Protein AF-A0A804QZQ4-F1 (afdb_monomer)

Secondary structure (DSSP, 8-state):
--HHHHHHHHHH-TTSHHHHTSS-THHHHHHHHHHHHHHHHHHHHHHHHHHHHHT--TT-HHHHHHHHHHHHHHHHHHTTTGGG-

Foldseek 3Di:
DDPVVLVVCLVVPCPDCSNVVVDDPVVVVLLVVLVVCLVVLVVVLVVVLVVLVVVQDPVDPVSVVVNVVVVVVSVVSCVVSVVSD

Solvent-accessible surface area (backbone atoms only — not comparable to full-atom values): 4925 Å² total; per-residue (Å²): 136,59,71,67,59,48,57,51,30,42,74,77,43,40,85,40,49,69,39,59,58,80,41,59,79,65,57,64,53,52,51,53,52,27,50,51,51,43,54,52,49,52,50,51,54,52,49,55,50,51,59,51,60,76,73,61,57,90,88,40,70,68,53,50,52,54,52,53,55,47,52,52,51,52,58,61,54,50,61,77,46,54,90,50,109

pLDDT: mean 89.17, std 8.29, range [58.84, 97.94]

Mean predicted aligned error: 7.63 Å

Organism: Zea mays (NCBI:txid4577)

Structure (mmCIF, N/CA/C/O backbone):
data_AF-A0A804QZQ4-F1
#
_entry.id   AF-A0A804QZQ4-F1
#
loop_
_atom_site.group_PDB
_atom_site.id
_atom_site.type_symbol
_atom_site.label_atom_id
_atom_site.label_alt_id
_atom_site.label_comp_id
_atom_site.label_asym_id
_atom_site.label_entity_id
_atom_site.label_seq_id
_atom_site.pdbx_PDB_ins_code
_atom_site.Cartn_x
_atom_site.Cartn_y
_atom_site.Cartn_z
_atom_site.occupancy
_atom_site.B_iso_or_equiv
_atom_site.auth_seq_id
_atom_site.auth_comp_id
_atom_site.auth_asym_id
_atom_site.auth_atom_id
_atom_site.pdbx_PDB_model_num
ATOM 1 N N . MET A 1 1 ? 5.627 5.096 -28.073 1.00 58.84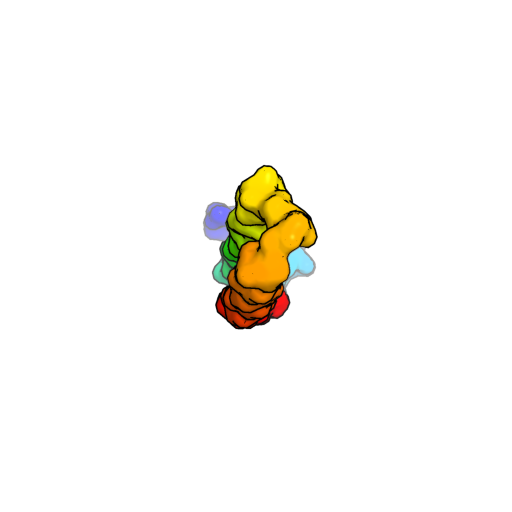 1 MET A N 1
ATOM 2 C CA . MET A 1 1 ? 7.030 5.199 -28.536 1.00 58.84 1 MET A CA 1
ATOM 3 C C . MET A 1 1 ? 7.050 4.911 -30.027 1.00 58.84 1 MET A C 1
ATOM 5 O O . MET A 1 1 ? 6.519 3.884 -30.423 1.00 58.84 1 MET A O 1
ATOM 9 N N . ASN A 1 2 ? 7.580 5.814 -30.849 1.00 70.25 2 ASN A N 1
ATOM 10 C CA . ASN A 1 2 ? 7.547 5.670 -32.305 1.00 70.25 2 ASN A CA 1
ATOM 11 C C . ASN A 1 2 ? 8.763 4.852 -32.790 1.00 70.25 2 ASN A C 1
ATOM 13 O O . ASN A 1 2 ? 9.887 5.144 -32.379 1.00 70.25 2 ASN A O 1
ATOM 17 N N . VAL A 1 3 ? 8.562 3.840 -33.641 1.00 70.25 3 VAL A N 1
ATOM 18 C CA . VAL A 1 3 ? 9.618 2.896 -34.083 1.00 70.25 3 VAL A CA 1
ATOM 19 C C . VAL A 1 3 ? 10.783 3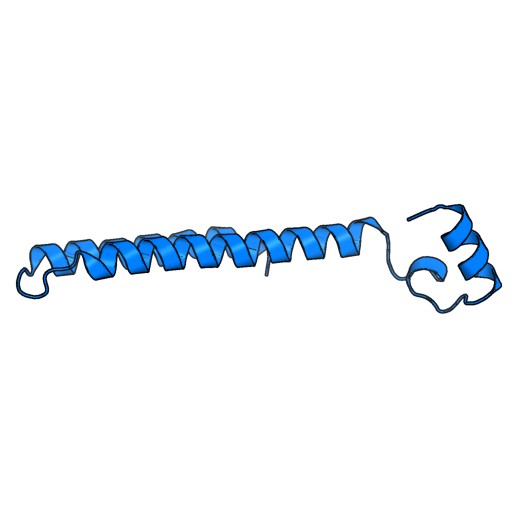.628 -34.769 1.00 70.25 3 VAL A C 1
ATOM 21 O O . VAL A 1 3 ? 11.948 3.276 -34.584 1.00 70.25 3 VAL A O 1
ATOM 24 N N . TYR A 1 4 ? 10.477 4.729 -35.460 1.00 78.88 4 TYR A N 1
ATOM 25 C CA . TYR A 1 4 ? 11.452 5.621 -36.090 1.00 78.88 4 TYR A CA 1
ATOM 26 C C . TYR A 1 4 ? 12.438 6.254 -35.098 1.00 78.88 4 TYR A C 1
ATOM 28 O O . TYR A 1 4 ? 13.630 6.349 -35.380 1.00 78.88 4 TYR A O 1
ATOM 36 N N . VAL A 1 5 ? 11.972 6.643 -33.907 1.00 77.88 5 VAL A N 1
ATOM 37 C CA . VAL A 1 5 ? 12.821 7.267 -32.875 1.00 77.88 5 VAL A CA 1
ATOM 38 C C . VAL A 1 5 ? 13.789 6.243 -32.285 1.00 77.88 5 VAL A C 1
ATOM 40 O O . VAL A 1 5 ? 14.962 6.544 -32.073 1.00 77.88 5 VAL A O 1
ATOM 43 N N . VAL A 1 6 ? 13.320 5.012 -32.067 1.00 79.38 6 VAL A N 1
ATOM 44 C CA . VAL A 1 6 ? 14.166 3.913 -31.578 1.00 79.38 6 VAL A CA 1
ATOM 45 C C . VAL A 1 6 ? 15.252 3.577 -32.604 1.00 79.38 6 VAL A C 1
ATOM 47 O O . VAL A 1 6 ? 16.412 3.429 -32.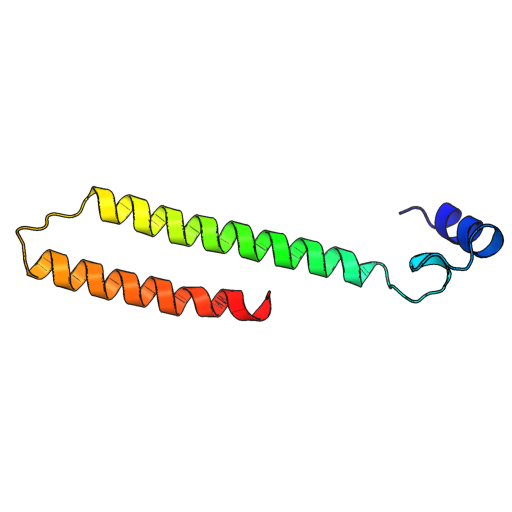227 1.00 79.38 6 VAL A O 1
ATOM 50 N N . GLY A 1 7 ? 14.908 3.533 -33.897 1.00 83.19 7 GLY A N 1
ATOM 51 C CA . GLY A 1 7 ? 15.870 3.319 -34.983 1.00 83.19 7 GLY A CA 1
ATOM 52 C C . GLY A 1 7 ? 16.960 4.395 -35.054 1.00 83.19 7 GLY A C 1
ATOM 53 O O . GLY A 1 7 ? 18.140 4.063 -35.127 1.00 83.19 7 GLY A O 1
ATOM 54 N N . LEU A 1 8 ? 16.593 5.677 -34.945 1.00 84.94 8 LEU A N 1
ATOM 55 C CA . LEU A 1 8 ? 17.564 6.781 -34.921 1.00 84.94 8 LEU A CA 1
ATOM 56 C C . LEU A 1 8 ? 18.488 6.728 -33.696 1.00 84.94 8 LEU A C 1
ATOM 58 O O . LEU A 1 8 ? 19.684 7.005 -33.801 1.00 84.94 8 LEU A O 1
ATOM 62 N N . ASN A 1 9 ? 17.958 6.344 -32.533 1.00 84.50 9 ASN A N 1
ATOM 63 C CA . ASN A 1 9 ? 18.746 6.238 -31.306 1.00 84.50 9 ASN A CA 1
ATOM 64 C C . ASN A 1 9 ? 19.775 5.105 -31.362 1.00 84.50 9 ASN A C 1
ATOM 66 O O . ASN A 1 9 ? 20.858 5.271 -30.811 1.00 84.50 9 ASN A O 1
ATOM 70 N N . LYS A 1 10 ? 19.499 4.010 -32.081 1.00 85.94 10 LYS A N 1
ATOM 71 C CA . LYS A 1 10 ? 20.489 2.944 -32.315 1.00 85.94 10 LYS A CA 1
ATOM 72 C C . LYS A 1 10 ? 21.733 3.432 -33.053 1.00 85.94 10 LYS A C 1
ATOM 74 O O . LYS A 1 10 ? 22.815 2.921 -32.801 1.00 85.94 10 LYS A O 1
ATOM 79 N N . VAL A 1 11 ? 21.585 4.424 -33.931 1.00 90.81 11 VAL A N 1
ATOM 80 C CA . VAL A 1 11 ? 22.702 5.007 -34.689 1.00 90.81 11 VAL A CA 1
ATOM 81 C C . VAL A 1 11 ? 23.384 6.131 -33.902 1.00 90.81 11 VAL A C 1
ATOM 83 O O . VAL A 1 11 ? 24.605 6.182 -33.836 1.00 90.81 11 VAL A O 1
ATOM 86 N N . ASN A 1 12 ? 22.609 7.033 -33.291 1.00 91.25 12 ASN A N 1
ATOM 87 C CA . ASN A 1 12 ? 23.140 8.257 -32.679 1.00 91.25 12 ASN A CA 1
ATOM 88 C C . ASN A 1 12 ? 23.559 8.094 -31.204 1.00 91.25 12 ASN A C 1
ATOM 90 O O . ASN A 1 12 ? 24.460 8.778 -30.731 1.00 91.25 12 ASN A O 1
ATOM 94 N N . LYS A 1 13 ? 22.873 7.235 -30.441 1.00 91.75 13 LYS A N 1
ATOM 95 C CA . LYS A 1 13 ? 23.079 7.039 -28.994 1.00 91.75 13 LYS A CA 1
ATOM 96 C C . LYS A 1 13 ? 22.894 5.556 -28.620 1.00 91.75 13 LYS A C 1
ATOM 98 O O . LYS A 1 13 ? 21.927 5.214 -27.932 1.00 91.75 13 LYS A O 1
ATOM 103 N N . PRO A 1 14 ? 23.796 4.670 -29.082 1.00 87.56 14 PRO A N 1
ATOM 104 C CA . PRO A 1 14 ? 23.611 3.220 -29.005 1.00 87.56 14 PRO A CA 1
ATOM 105 C C . PRO A 1 14 ? 23.596 2.672 -27.574 1.00 87.56 14 PRO A C 1
ATOM 107 O O . PRO A 1 14 ? 23.034 1.610 -27.344 1.00 87.56 14 PRO A O 1
ATOM 110 N N . THR A 1 15 ? 24.167 3.397 -26.609 1.00 87.44 15 THR A N 1
ATOM 111 C CA . THR A 1 15 ? 24.212 3.000 -25.193 1.00 87.44 15 THR A CA 1
ATOM 112 C C . THR A 1 15 ? 22.913 3.276 -24.435 1.00 87.44 15 THR A C 1
ATOM 114 O O . THR A 1 15 ? 22.818 2.955 -23.256 1.00 87.44 15 THR A O 1
ATOM 117 N N . LEU A 1 16 ? 21.901 3.884 -25.068 1.00 88.25 16 LEU A N 1
ATOM 118 C CA . LEU A 1 16 ? 20.603 4.064 -24.420 1.00 88.25 16 LEU A CA 1
ATOM 119 C C . LEU A 1 16 ? 19.914 2.707 -24.215 1.00 88.25 16 LEU A C 1
ATOM 121 O O . LEU A 1 16 ? 19.851 1.942 -25.175 1.00 88.25 16 LEU A O 1
ATOM 125 N N . PRO A 1 17 ? 19.263 2.452 -23.064 1.00 84.06 17 PRO A N 1
ATOM 126 C CA . PRO A 1 17 ? 18.761 1.117 -22.711 1.00 84.06 17 PRO A CA 1
ATOM 127 C C . PRO A 1 17 ? 17.780 0.487 -23.719 1.00 84.06 17 PRO A C 1
ATOM 129 O O . PRO A 1 17 ? 17.763 -0.721 -23.936 1.00 84.06 17 PRO A O 1
ATOM 132 N N . LEU A 1 18 ? 16.950 1.308 -24.373 1.00 81.38 18 LEU A N 1
ATOM 133 C CA . LEU A 1 18 ? 16.010 0.862 -25.414 1.00 81.38 18 LEU A CA 1
ATOM 134 C C . LEU A 1 18 ? 16.672 0.678 -26.790 1.00 81.38 18 LEU A C 1
ATOM 136 O O . LEU A 1 18 ? 16.144 -0.030 -27.646 1.00 81.38 18 LEU A O 1
ATOM 140 N N . ALA A 1 19 ? 17.789 1.365 -27.035 1.00 84.38 19 ALA A N 1
ATOM 141 C CA . ALA A 1 19 ? 18.549 1.278 -28.278 1.00 84.38 19 ALA A CA 1
ATOM 142 C C . ALA A 1 19 ? 19.523 0.090 -28.243 1.00 84.38 19 ALA A C 1
ATOM 144 O O . ALA A 1 19 ? 19.600 -0.651 -29.224 1.00 84.38 19 ALA A O 1
ATOM 145 N N . SER A 1 20 ? 20.184 -0.122 -27.101 1.00 85.00 20 SER A N 1
ATOM 146 C CA . SER A 1 20 ? 21.075 -1.253 -26.815 1.00 85.00 20 SER A CA 1
ATOM 147 C C . SER A 1 20 ? 20.329 -2.584 -26.684 1.00 85.00 20 SER A C 1
ATOM 149 O O . SER A 1 20 ? 20.924 -3.639 -26.878 1.00 85.00 20 SER A O 1
ATOM 151 N N . GLY A 1 21 ? 19.021 -2.548 -26.397 1.00 80.00 21 GLY A N 1
ATOM 152 C CA . GLY A 1 21 ? 18.208 -3.745 -26.164 1.00 80.00 21 GLY A CA 1
ATOM 153 C C . GLY A 1 21 ? 18.275 -4.266 -24.727 1.00 80.00 21 GLY A C 1
ATOM 154 O O . GLY A 1 21 ? 17.711 -5.318 -24.443 1.00 80.00 21 GLY A O 1
ATOM 155 N N . GLU A 1 22 ? 18.913 -3.522 -23.821 1.00 81.00 22 GLU A N 1
ATOM 156 C CA . GLU A 1 22 ? 18.965 -3.826 -22.386 1.00 81.00 22 GLU A CA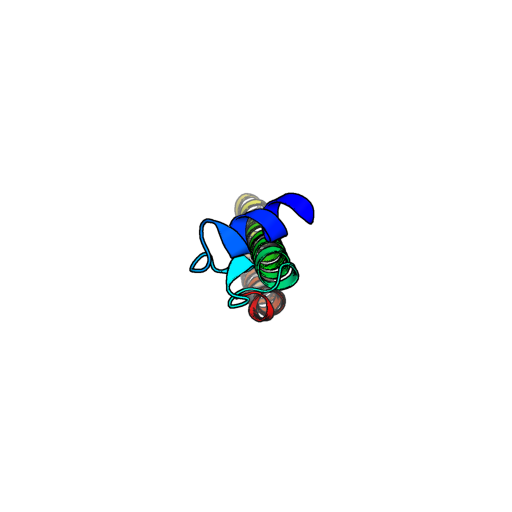 1
ATOM 157 C C . GLU A 1 22 ? 17.582 -3.765 -21.722 1.00 81.00 22 GLU A C 1
ATOM 159 O O . GLU A 1 22 ? 17.317 -4.502 -20.777 1.00 81.00 22 GLU A O 1
ATOM 164 N N . PHE A 1 23 ? 16.677 -2.924 -22.236 1.00 73.31 23 PHE A N 1
ATOM 165 C CA . PHE A 1 23 ? 15.279 -2.875 -21.808 1.00 73.31 23 PHE A CA 1
ATOM 166 C C . PHE A 1 23 ? 14.321 -3.141 -22.969 1.00 73.31 23 PHE A C 1
ATOM 168 O O . PHE A 1 23 ? 14.363 -2.480 -24.008 1.00 73.31 23 PHE A O 1
ATOM 175 N N . SER A 1 24 ? 13.382 -4.063 -22.753 1.00 71.81 24 SER A N 1
ATOM 176 C CA . SER A 1 24 ? 12.23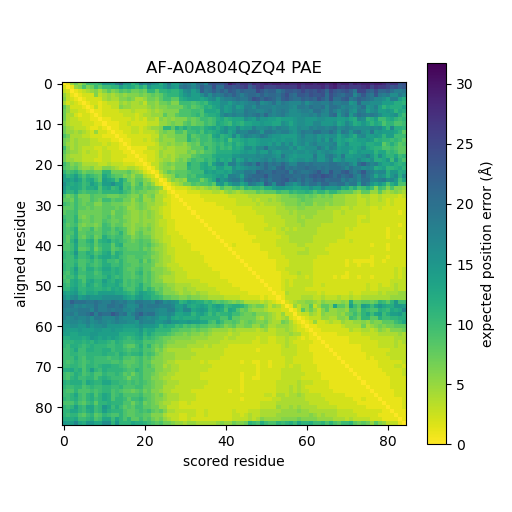1 -4.263 -23.633 1.00 71.81 24 SER A CA 1
ATOM 177 C C . SER A 1 24 ? 11.101 -3.310 -23.226 1.00 71.81 24 SER A C 1
ATOM 179 O O . SER A 1 24 ? 10.836 -3.141 -22.041 1.00 71.81 24 SER A O 1
ATOM 181 N N . VAL A 1 25 ? 10.408 -2.692 -24.189 1.00 68.62 25 VAL A N 1
ATOM 182 C CA . VAL A 1 25 ? 9.268 -1.771 -23.957 1.00 68.62 25 VAL A CA 1
ATOM 183 C C . VAL A 1 25 ? 8.158 -2.308 -23.020 1.00 68.62 25 VAL A C 1
ATOM 185 O O . VAL A 1 25 ? 7.611 -1.493 -22.276 1.00 68.62 25 VAL A O 1
ATOM 188 N N . PRO A 1 26 ? 7.798 -3.609 -22.980 1.00 74.44 26 PRO A N 1
ATOM 189 C CA . PRO A 1 26 ? 6.822 -4.110 -22.005 1.00 74.44 26 PRO A CA 1
ATOM 190 C C . PRO A 1 26 ? 7.296 -4.024 -20.545 1.00 74.44 26 PRO A C 1
ATOM 192 O O . PRO A 1 26 ? 6.464 -3.860 -19.656 1.00 74.44 26 PRO A O 1
ATOM 195 N N . THR A 1 27 ? 8.605 -4.080 -20.280 1.00 81.75 27 THR A N 1
ATOM 196 C CA . THR A 1 27 ? 9.166 -4.070 -18.919 1.00 81.75 27 THR A CA 1
ATOM 197 C C . THR A 1 27 ? 8.832 -2.790 -18.132 1.00 81.75 27 THR A C 1
ATOM 199 O O . THR A 1 27 ? 8.271 -2.905 -17.044 1.00 81.75 27 THR A O 1
ATOM 202 N N . PRO A 1 28 ? 9.088 -1.563 -18.633 1.00 81.75 28 PRO A N 1
ATOM 203 C CA . PRO A 1 28 ? 8.734 -0.343 -17.906 1.00 81.75 28 PRO A CA 1
ATOM 204 C C . PRO A 1 28 ? 7.218 -0.141 -17.773 1.00 81.75 28 PRO A C 1
ATOM 206 O O . PRO A 1 28 ? 6.772 0.415 -16.775 1.00 81.75 28 PRO A O 1
ATOM 209 N N . VAL A 1 29 ? 6.412 -0.605 -18.735 1.00 88.12 29 VAL A N 1
ATOM 210 C CA . VAL A 1 29 ? 4.943 -0.521 -18.642 1.00 88.12 29 VAL A CA 1
ATOM 211 C C . VAL A 1 29 ? 4.426 -1.398 -17.502 1.00 88.12 29 VAL A C 1
ATOM 213 O O . VAL A 1 29 ? 3.611 -0.937 -16.707 1.00 88.12 29 VAL A O 1
ATOM 216 N N . LEU A 1 30 ? 4.930 -2.630 -17.387 1.00 90.50 30 LEU A N 1
ATOM 217 C CA . LEU A 1 30 ? 4.550 -3.546 -16.313 1.00 90.50 30 LEU A CA 1
ATOM 218 C C . LEU A 1 30 ? 4.903 -2.980 -14.932 1.00 90.50 30 LEU A C 1
ATOM 220 O O . LEU A 1 30 ? 4.074 -3.038 -14.028 1.00 90.50 30 LEU A O 1
ATOM 224 N N . LEU A 1 31 ? 6.087 -2.373 -14.793 1.00 91.44 31 LEU A N 1
ATOM 225 C CA . LEU A 1 31 ? 6.494 -1.713 -13.550 1.00 91.44 31 LEU A CA 1
ATOM 226 C C . LEU A 1 31 ? 5.537 -0.575 -13.183 1.00 91.44 31 LEU A C 1
ATOM 228 O O . LEU A 1 31 ? 5.043 -0.533 -12.062 1.00 91.44 31 LEU A O 1
ATOM 232 N N . VAL A 1 32 ? 5.216 0.317 -14.127 1.00 93.69 32 VAL A N 1
ATOM 233 C CA . VAL A 1 32 ? 4.279 1.427 -13.874 1.00 93.69 32 VAL A CA 1
ATOM 234 C C . VAL A 1 32 ? 2.905 0.910 -13.446 1.00 93.69 32 VAL A C 1
ATOM 236 O O . VAL A 1 32 ? 2.319 1.442 -12.507 1.00 93.69 32 VAL A O 1
ATOM 239 N N . VAL A 1 33 ? 2.400 -0.144 -14.091 1.00 95.00 33 VAL A N 1
ATOM 240 C CA . VAL A 1 33 ? 1.122 -0.761 -13.711 1.00 95.00 33 VAL A CA 1
ATOM 241 C C . VAL A 1 33 ? 1.192 -1.355 -12.300 1.00 95.00 33 VAL A C 1
ATOM 243 O O . VAL A 1 33 ? 0.294 -1.092 -11.504 1.00 95.00 33 VAL A O 1
ATOM 246 N N . ALA A 1 34 ? 2.259 -2.085 -11.958 1.00 95.19 34 ALA A N 1
ATOM 247 C CA . ALA A 1 34 ? 2.451 -2.647 -10.618 1.00 95.19 34 ALA A CA 1
ATOM 248 C C . ALA A 1 34 ? 2.489 -1.553 -9.534 1.00 95.19 34 ALA A C 1
ATOM 250 O O . ALA A 1 34 ? 1.776 -1.651 -8.534 1.00 95.19 34 ALA A O 1
ATOM 251 N N . PHE A 1 35 ? 3.211 -0.454 -9.779 1.00 95.81 35 PHE A N 1
ATOM 252 C CA . PHE A 1 35 ? 3.238 0.705 -8.880 1.00 95.81 35 PHE A CA 1
ATOM 253 C C . PHE A 1 35 ? 1.850 1.327 -8.676 1.00 95.81 35 PHE A C 1
ATOM 255 O O . PHE A 1 35 ? 1.472 1.642 -7.547 1.00 95.81 35 PHE A O 1
ATOM 262 N N . LEU A 1 36 ? 1.069 1.495 -9.747 1.00 97.06 36 LEU A N 1
ATOM 263 C CA . LEU A 1 36 ? -0.284 2.051 -9.648 1.00 97.06 36 LEU A CA 1
ATOM 264 C C . LEU A 1 36 ? -1.219 1.141 -8.842 1.00 97.06 36 LEU A C 1
ATOM 266 O O . LEU A 1 36 ? -1.988 1.635 -8.014 1.00 97.06 36 LEU A O 1
ATOM 270 N N . VAL A 1 37 ? -1.135 -0.176 -9.045 1.00 96.69 37 VAL A N 1
ATOM 271 C CA . VAL A 1 37 ? -1.902 -1.169 -8.275 1.00 96.69 37 VAL A CA 1
ATOM 272 C C . VAL A 1 37 ? -1.522 -1.117 -6.794 1.00 96.69 37 VAL A C 1
ATOM 274 O O . VAL A 1 37 ? -2.404 -1.057 -5.942 1.00 96.69 37 VAL A O 1
ATOM 277 N N . MET A 1 38 ? -0.229 -1.045 -6.479 1.00 96.38 38 MET A N 1
ATOM 278 C CA . MET A 1 38 ? 0.266 -0.941 -5.104 1.00 96.38 38 MET A CA 1
ATOM 279 C C . MET A 1 38 ? -0.250 0.304 -4.380 1.00 96.38 38 MET A C 1
ATOM 281 O O . MET A 1 38 ? -0.800 0.196 -3.281 1.00 96.38 38 MET A O 1
ATOM 285 N N . VAL A 1 39 ? -0.097 1.481 -4.996 1.00 97.31 39 VAL A N 1
ATOM 286 C CA . VAL A 1 39 ? -0.490 2.764 -4.391 1.00 97.31 39 VAL A CA 1
ATOM 287 C C . VAL A 1 39 ? -2.002 2.844 -4.212 1.00 97.31 39 VAL A C 1
ATOM 289 O O . VAL A 1 39 ? -2.479 3.224 -3.142 1.00 97.31 39 VAL A O 1
ATOM 292 N N . SER A 1 40 ? -2.766 2.462 -5.239 1.00 97.62 40 SER A N 1
ATOM 293 C CA . SER A 1 40 ? -4.229 2.455 -5.150 1.00 97.62 40 SER A CA 1
ATOM 294 C C . SER A 1 40 ? -4.730 1.431 -4.129 1.00 97.62 40 SER A C 1
ATOM 296 O O . SER A 1 40 ? -5.595 1.765 -3.321 1.00 97.62 40 SER A O 1
ATOM 298 N N . GLY A 1 41 ? -4.141 0.233 -4.087 1.00 97.06 41 GLY A N 1
ATOM 299 C CA . GLY A 1 41 ? -4.453 -0.807 -3.108 1.00 97.06 41 GLY A CA 1
ATOM 300 C C . GLY A 1 41 ? -4.235 -0.347 -1.665 1.00 97.06 41 GLY A C 1
ATOM 301 O O . GLY A 1 41 ? -5.166 -0.399 -0.862 1.00 97.06 41 GLY A O 1
ATOM 302 N N . HIS A 1 42 ? -3.052 0.189 -1.345 1.00 97.44 42 HIS A N 1
ATOM 303 C CA . HIS A 1 42 ? -2.765 0.732 -0.009 1.00 97.44 42 HIS A CA 1
ATOM 304 C C . HIS A 1 42 ? -3.682 1.904 0.341 1.00 97.44 42 HIS A C 1
ATOM 306 O O . HIS A 1 42 ? -4.191 1.978 1.459 1.00 97.44 42 HIS A O 1
ATOM 312 N N . GLY A 1 43 ? -3.936 2.798 -0.619 1.00 97.94 43 GLY A N 1
ATOM 313 C CA . GLY A 1 43 ? -4.851 3.920 -0.432 1.00 97.94 43 GLY A CA 1
ATOM 314 C C . GLY A 1 43 ? -6.268 3.467 -0.074 1.00 97.94 43 GLY A C 1
ATOM 315 O O . GLY A 1 43 ? -6.874 4.020 0.846 1.00 97.94 43 GLY A O 1
ATOM 316 N N . LEU A 1 44 ? -6.787 2.431 -0.740 1.00 97.94 44 LEU A N 1
ATOM 317 C CA . LEU A 1 44 ? -8.099 1.855 -0.435 1.00 97.94 44 LEU A CA 1
ATOM 318 C C . LEU A 1 44 ? -8.128 1.210 0.956 1.00 97.94 44 LEU A C 1
ATOM 320 O O . LEU A 1 44 ? -9.026 1.515 1.743 1.00 97.94 44 LEU A O 1
ATOM 324 N N . LEU A 1 45 ? -7.136 0.377 1.292 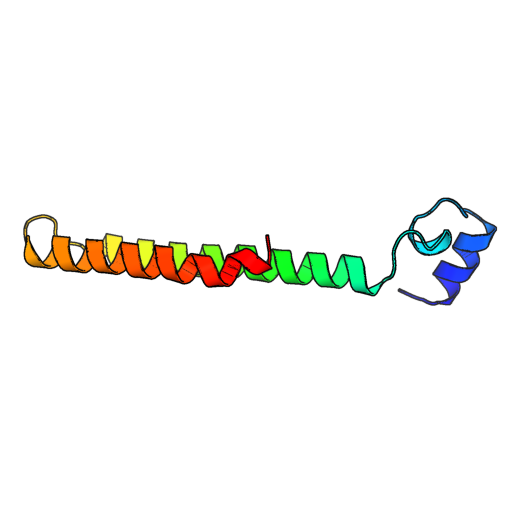1.00 97.88 45 LEU A N 1
ATOM 325 C CA . LEU A 1 45 ? -7.045 -0.262 2.612 1.00 97.88 45 LEU A CA 1
ATOM 326 C C . LEU A 1 45 ? -6.988 0.791 3.730 1.00 97.88 45 LEU A C 1
ATOM 328 O O . LEU A 1 45 ? -7.796 0.745 4.660 1.00 97.88 45 LEU A O 1
ATOM 332 N N . ALA A 1 46 ? -6.126 1.801 3.586 1.00 97.62 46 ALA A N 1
ATOM 333 C CA . ALA A 1 46 ? -6.010 2.909 4.531 1.00 97.62 46 ALA A CA 1
ATOM 334 C C . ALA A 1 46 ? -7.313 3.716 4.653 1.00 97.62 46 ALA A C 1
ATOM 336 O O . ALA A 1 46 ? -7.730 4.048 5.762 1.00 97.62 46 ALA A O 1
ATOM 337 N N . SER A 1 47 ? -7.9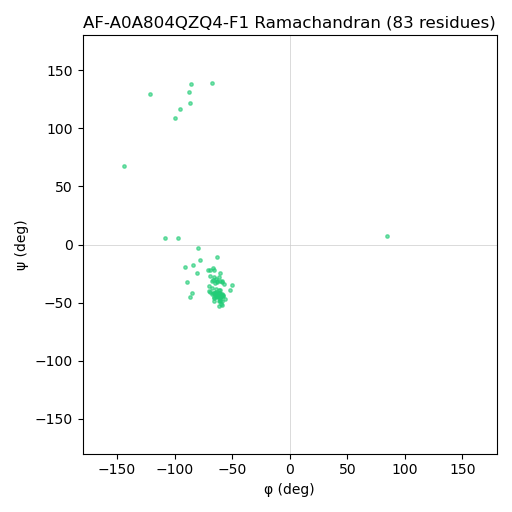98 3.982 3.535 1.00 97.62 47 SER A N 1
ATOM 338 C CA . SER A 1 47 ? -9.279 4.701 3.539 1.00 97.62 47 SER A CA 1
ATOM 339 C C . SER A 1 47 ? -10.354 3.939 4.315 1.00 97.62 47 SER A C 1
ATOM 341 O O . SER A 1 47 ? -11.060 4.529 5.130 1.00 97.62 47 SER A O 1
ATOM 343 N N . THR A 1 48 ? -10.461 2.621 4.114 1.00 96.81 48 THR A N 1
ATOM 344 C CA . THR A 1 48 ? -11.442 1.799 4.844 1.00 96.81 48 THR A CA 1
ATOM 345 C C . THR A 1 48 ? -11.125 1.694 6.335 1.00 96.81 48 THR A C 1
ATOM 347 O O . THR A 1 48 ? -12.042 1.744 7.159 1.00 96.81 48 THR A O 1
ATOM 350 N N . LEU A 1 49 ? -9.838 1.603 6.697 1.00 96.38 49 LEU A N 1
ATOM 351 C CA . LEU A 1 49 ? -9.393 1.642 8.088 1.00 96.38 49 LEU A CA 1
ATOM 352 C C . LEU A 1 49 ? -9.772 2.966 8.744 1.00 96.38 49 LEU A C 1
ATOM 354 O O . LEU A 1 49 ? -10.370 2.970 9.817 1.00 96.38 49 LEU A O 1
ATOM 358 N N . TRP A 1 50 ? -9.475 4.074 8.069 1.00 96.62 50 TRP A N 1
ATOM 359 C CA . TRP A 1 50 ? -9.773 5.417 8.546 1.00 96.62 50 TRP A CA 1
ATOM 360 C C . TRP A 1 50 ? -11.275 5.634 8.760 1.00 96.62 50 TRP A C 1
ATOM 362 O O . TRP A 1 50 ? -11.690 6.078 9.828 1.00 96.62 50 TRP A O 1
ATOM 372 N N . GLN A 1 51 ? -12.102 5.252 7.783 1.00 95.12 51 GLN A N 1
ATOM 373 C CA . GLN A 1 51 ? -13.561 5.361 7.880 1.00 95.12 51 GLN A CA 1
ATOM 374 C C . GLN A 1 51 ? -14.122 4.582 9.073 1.00 95.12 51 GLN A C 1
ATOM 376 O O . GLN A 1 51 ? -14.957 5.104 9.809 1.00 95.12 51 GLN A O 1
ATOM 381 N N . ARG A 1 52 ? -13.655 3.345 9.295 1.00 92.50 52 ARG A N 1
ATOM 382 C CA . ARG A 1 52 ? -14.100 2.554 10.450 1.00 92.50 52 ARG A CA 1
ATOM 383 C C . ARG A 1 52 ? -13.568 3.092 11.773 1.00 92.50 52 ARG A C 1
ATOM 385 O O . ARG A 1 52 ? -14.299 3.056 12.755 1.00 92.50 52 ARG A O 1
ATOM 392 N N . ALA A 1 53 ? -12.342 3.611 11.800 1.00 92.44 53 ALA A N 1
ATOM 393 C CA . ALA A 1 53 ? -11.755 4.198 13.002 1.00 92.44 53 ALA A CA 1
ATOM 394 C C . ALA A 1 53 ? -12.538 5.431 13.488 1.00 92.44 53 ALA A C 1
ATOM 396 O O . ALA A 1 53 ? -12.645 5.650 14.689 1.00 92.44 53 ALA A O 1
ATOM 397 N N . GLN A 1 54 ? -13.137 6.206 12.578 1.00 91.25 54 GLN A N 1
ATOM 398 C CA . GLN A 1 54 ? -13.980 7.355 12.936 1.00 91.25 54 GLN A CA 1
ATOM 399 C C . GLN A 1 54 ? -15.327 6.968 13.567 1.00 91.25 54 GLN A C 1
ATOM 401 O O . GLN A 1 54 ? -15.940 7.788 14.242 1.00 91.25 54 GLN A O 1
ATOM 406 N N . GLN A 1 55 ? -15.803 5.742 13.343 1.00 83.19 55 GLN A N 1
ATOM 407 C CA . GLN A 1 55 ? -17.089 5.242 13.850 1.00 83.19 55 GLN A CA 1
ATOM 408 C C . GLN A 1 55 ? -16.935 4.423 15.142 1.00 83.19 55 GLN A C 1
ATOM 410 O O . GLN A 1 55 ? -17.892 3.806 15.606 1.00 83.19 55 GLN A O 1
ATOM 415 N N . PHE A 1 56 ? -15.720 4.363 15.685 1.00 80.81 56 PHE A N 1
ATOM 416 C CA . PHE A 1 56 ? -15.342 3.442 16.743 1.00 80.81 56 PHE A CA 1
ATOM 417 C C . PHE A 1 56 ? -15.646 4.001 18.139 1.00 80.81 56 PHE A C 1
ATOM 419 O O . PHE A 1 56 ? -15.118 5.042 18.525 1.00 80.81 56 PHE A O 1
ATOM 426 N N . ASP A 1 57 ? -16.461 3.275 18.904 1.00 80.88 57 ASP A N 1
ATOM 427 C CA . ASP A 1 57 ? -16.732 3.545 20.317 1.00 80.88 57 ASP A CA 1
ATOM 428 C C . ASP A 1 57 ? -15.806 2.695 21.206 1.00 80.88 57 ASP A C 1
ATOM 430 O O . ASP A 1 57 ? -15.861 1.462 21.197 1.00 80.88 57 ASP A O 1
ATOM 434 N N . ILE A 1 58 ? -14.944 3.369 21.972 1.00 82.56 58 ILE A N 1
ATOM 435 C CA . ILE A 1 58 ? -13.917 2.753 22.826 1.00 82.56 58 ILE A CA 1
ATOM 436 C C . ILE A 1 58 ? -14.473 2.181 24.134 1.00 82.56 58 ILE A C 1
ATOM 438 O O . ILE A 1 58 ? -13.773 1.430 24.815 1.00 82.56 58 ILE A O 1
ATOM 442 N N . GLU A 1 59 ? -15.709 2.517 24.502 1.00 87.06 59 GLU A N 1
ATOM 443 C CA . GLU A 1 59 ? -16.310 2.077 25.764 1.00 87.06 59 GLU A CA 1
ATOM 444 C C . GLU A 1 59 ? -16.929 0.671 25.644 1.00 87.06 59 GLU A C 1
ATOM 446 O O . GLU A 1 59 ? -17.105 -0.036 26.642 1.00 87.06 59 GLU A O 1
ATOM 451 N N . ASN A 1 60 ? -17.181 0.207 24.413 1.00 89.31 60 ASN A N 1
ATOM 452 C CA . ASN A 1 60 ? -17.797 -1.086 24.134 1.00 89.31 60 ASN A CA 1
ATOM 453 C C . ASN A 1 60 ? -16.770 -2.170 23.747 1.00 89.31 60 ASN A C 1
ATOM 455 O O . ASN A 1 60 ? -16.253 -2.214 22.630 1.00 89.31 60 ASN A O 1
ATOM 459 N N . LYS A 1 61 ? -16.547 -3.135 24.649 1.00 87.19 61 LYS A N 1
ATOM 460 C CA . LYS A 1 61 ? -15.614 -4.266 24.451 1.00 87.19 61 LYS A CA 1
ATOM 461 C C . LYS A 1 61 ? -15.929 -5.160 23.241 1.00 87.19 61 LYS A C 1
ATOM 463 O O . LYS A 1 61 ? -15.004 -5.721 22.649 1.00 87.19 61 LYS A O 1
ATOM 468 N N . ASP A 1 62 ? -17.200 -5.305 22.867 1.00 89.06 62 ASP A N 1
ATOM 469 C CA . ASP A 1 62 ? -17.580 -6.063 21.667 1.00 89.06 62 ASP A CA 1
ATOM 470 C C . ASP A 1 62 ? -17.140 -5.315 20.397 1.00 89.06 62 ASP A C 1
ATOM 472 O O . ASP A 1 62 ? -16.535 -5.900 19.495 1.00 89.06 62 ASP A O 1
ATOM 476 N N . CYS A 1 63 ? -17.306 -3.986 20.392 1.00 86.56 63 CYS A N 1
ATOM 477 C CA . CYS A 1 63 ? -16.851 -3.112 19.312 1.00 86.56 63 CYS A CA 1
ATOM 478 C C . CYS A 1 63 ? -15.327 -3.194 19.119 1.00 86.56 63 CYS A C 1
ATOM 480 O O . CYS A 1 63 ? -14.857 -3.351 17.990 1.00 86.56 63 CYS A O 1
ATOM 482 N N . ILE A 1 64 ? -14.552 -3.197 20.215 1.00 90.06 64 ILE A N 1
ATOM 483 C CA . ILE A 1 64 ? -13.088 -3.392 20.190 1.00 90.06 64 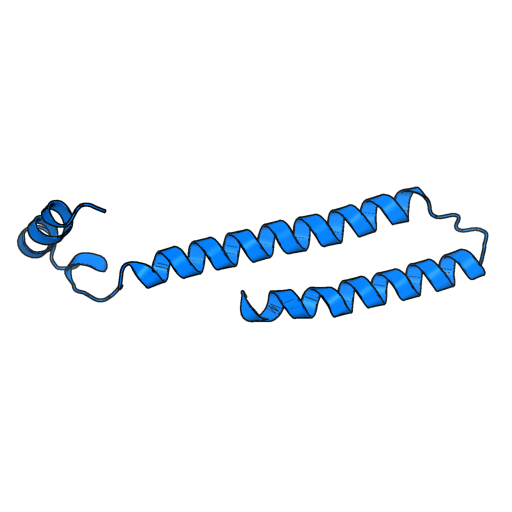ILE A CA 1
ATOM 484 C C . ILE A 1 64 ? -12.723 -4.714 19.503 1.00 90.06 64 ILE A C 1
ATOM 486 O O . ILE A 1 64 ? -11.852 -4.745 18.631 1.00 90.06 64 ILE A O 1
ATOM 490 N N . THR A 1 65 ? -13.407 -5.803 19.862 1.00 92.69 65 THR A N 1
ATOM 491 C CA . THR A 1 65 ? -13.129 -7.131 19.298 1.00 92.69 65 THR A CA 1
ATOM 492 C C . THR A 1 65 ? -13.417 -7.168 17.796 1.00 92.69 65 THR A C 1
ATOM 494 O O . THR A 1 65 ? -12.598 -7.656 17.015 1.00 92.69 65 THR A O 1
ATOM 497 N N . GLN A 1 66 ? -14.547 -6.604 17.367 1.00 91.69 66 GLN A N 1
ATOM 498 C CA . GLN A 1 66 ? -14.905 -6.519 15.949 1.00 91.69 66 GLN A CA 1
ATOM 499 C C . GLN A 1 66 ? -13.925 -5.649 15.152 1.00 91.69 66 GLN A C 1
ATOM 501 O O . GLN A 1 66 ? -13.526 -6.023 14.047 1.00 91.69 66 GLN A O 1
ATOM 506 N N . PHE A 1 67 ? -13.500 -4.511 15.709 1.00 93.62 67 PHE A N 1
ATOM 507 C CA . PHE A 1 67 ? -12.524 -3.627 15.075 1.00 93.62 67 PHE A CA 1
ATOM 508 C C . PHE A 1 67 ? -11.148 -4.296 14.944 1.00 93.62 67 PHE A C 1
ATOM 510 O O . PHE A 1 67 ? -10.532 -4.249 13.882 1.00 93.62 67 PHE A O 1
ATOM 517 N N . TYR A 1 68 ? -10.705 -5.019 15.971 1.00 92.75 68 TYR A N 1
ATOM 518 C CA . TYR A 1 68 ? -9.484 -5.822 15.918 1.00 92.75 68 TYR A CA 1
ATOM 519 C C . TYR A 1 68 ? -9.547 -6.911 14.835 1.00 92.75 68 TYR A C 1
ATOM 521 O O . TYR A 1 68 ? -8.629 -7.044 14.026 1.00 92.75 68 TYR A O 1
ATOM 529 N N . MET A 1 69 ? -10.657 -7.651 14.754 1.00 95.56 69 MET A N 1
ATOM 530 C CA . MET A 1 69 ? -10.862 -8.650 13.695 1.00 95.56 69 MET A CA 1
ATOM 531 C C . MET A 1 69 ? -10.906 -8.017 12.302 1.00 95.56 69 MET A C 1
ATOM 533 O O . MET A 1 69 ? -10.499 -8.633 11.317 1.00 95.56 69 MET A O 1
ATOM 537 N N . PHE A 1 70 ? -11.383 -6.780 12.199 1.00 96.19 70 PHE A N 1
ATOM 538 C CA . PHE A 1 70 ? -11.344 -6.022 10.958 1.00 96.19 70 PHE A CA 1
ATOM 539 C C . PHE A 1 70 ? -9.911 -5.648 10.548 1.00 96.19 70 PHE A C 1
ATOM 541 O O . PHE A 1 70 ? -9.563 -5.839 9.384 1.00 96.19 70 PHE A O 1
ATOM 548 N N . ILE A 1 71 ? -9.060 -5.213 11.483 1.00 95.94 71 ILE A N 1
ATOM 549 C CA . ILE A 1 71 ? -7.634 -4.951 11.214 1.00 95.94 71 ILE A CA 1
ATOM 550 C C . ILE A 1 71 ? -6.944 -6.210 10.677 1.00 95.94 71 ILE A C 1
ATOM 552 O O . ILE A 1 71 ? -6.239 -6.133 9.673 1.00 95.94 71 ILE A O 1
ATOM 556 N N . TRP A 1 72 ? -7.200 -7.381 11.268 1.00 97.56 72 TRP A N 1
ATOM 557 C CA . TRP A 1 72 ? -6.665 -8.642 10.744 1.00 97.56 72 TRP A CA 1
ATOM 558 C C . TRP A 1 72 ? -7.077 -8.906 9.302 1.00 97.56 72 TRP A C 1
ATOM 560 O O . TRP A 1 72 ? -6.245 -9.297 8.490 1.00 97.56 72 TRP A O 1
ATOM 570 N N . LYS A 1 73 ? -8.344 -8.664 8.951 1.00 97.19 73 LYS A N 1
ATOM 571 C CA . LYS A 1 73 ? -8.810 -8.816 7.567 1.00 97.1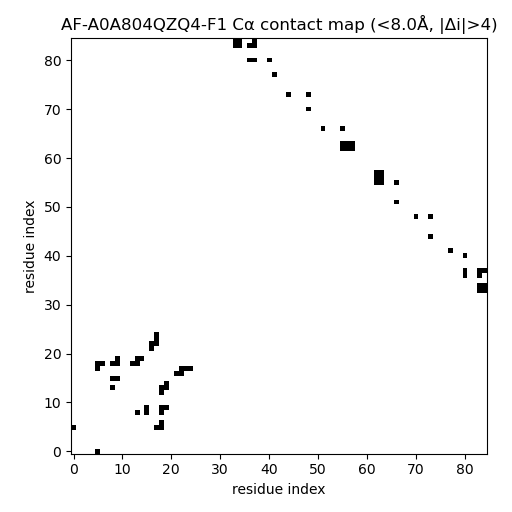9 73 LYS A CA 1
ATOM 572 C C . LYS A 1 73 ? -8.076 -7.879 6.610 1.00 97.19 73 LYS A C 1
ATOM 574 O O . LYS A 1 73 ? -7.755 -8.310 5.508 1.00 97.19 73 LYS A O 1
ATOM 579 N N . LEU A 1 74 ? -7.794 -6.639 7.019 1.00 97.00 74 LEU A N 1
ATOM 580 C CA . LEU A 1 74 ? -7.008 -5.702 6.210 1.00 97.00 74 LEU A CA 1
ATOM 581 C C . LEU A 1 74 ? -5.556 -6.165 6.046 1.00 97.00 74 LEU A C 1
ATOM 583 O O . LEU A 1 74 ? -5.048 -6.133 4.932 1.00 97.00 74 LEU A O 1
ATOM 587 N N . PHE A 1 75 ? -4.931 -6.673 7.111 1.00 95.94 75 PHE A N 1
ATOM 588 C CA . PHE A 1 75 ? -3.588 -7.254 7.044 1.00 95.94 75 PHE A CA 1
ATOM 589 C C . PHE A 1 75 ? -3.537 -8.459 6.094 1.00 95.94 75 PHE A C 1
ATOM 591 O O . PHE A 1 75 ? -2.670 -8.546 5.231 1.00 95.94 75 PHE A O 1
ATOM 598 N N . TYR A 1 76 ? -4.516 -9.367 6.174 1.00 96.69 76 TYR A N 1
ATOM 599 C CA . TYR A 1 76 ? -4.613 -10.480 5.227 1.00 96.69 76 TYR A CA 1
ATOM 600 C C . TYR A 1 76 ? -4.887 -10.016 3.789 1.00 96.69 76 TYR A C 1
ATOM 602 O O . TYR A 1 76 ? -4.402 -10.634 2.844 1.00 96.69 76 TYR A O 1
ATOM 610 N N . ALA A 1 77 ? -5.638 -8.928 3.606 1.00 96.56 77 ALA A N 1
ATOM 611 C CA . ALA A 1 77 ? -5.894 -8.363 2.286 1.00 96.56 77 ALA A CA 1
ATOM 612 C C . ALA A 1 77 ? -4.635 -7.739 1.655 1.00 96.56 77 ALA A C 1
ATOM 614 O O . ALA A 1 77 ? -4.500 -7.738 0.434 1.00 96.56 77 ALA A O 1
ATOM 615 N N . GLU A 1 78 ? -3.685 -7.268 2.460 1.00 95.62 78 GLU A N 1
ATOM 616 C CA . GLU A 1 78 ? -2.401 -6.747 1.980 1.00 95.62 78 GLU A CA 1
ATOM 617 C C . GLU A 1 78 ? -1.576 -7.814 1.236 1.00 95.62 78 GLU A C 1
ATOM 619 O O . GLU A 1 78 ? -0.872 -7.494 0.280 1.00 95.62 78 GLU A O 1
ATOM 624 N N . TYR A 1 79 ? -1.741 -9.105 1.559 1.00 95.81 79 TYR A N 1
ATOM 625 C CA . TYR A 1 79 ? -1.061 -10.196 0.844 1.00 95.81 79 TYR A CA 1
ATOM 626 C C . TYR A 1 79 ? -1.418 -10.270 -0.647 1.00 95.81 79 TYR A C 1
ATOM 628 O O . TYR A 1 79 ? -0.608 -10.754 -1.437 1.00 95.81 79 TYR A O 1
ATOM 636 N N . PHE A 1 80 ? -2.584 -9.758 -1.062 1.00 95.50 80 PHE A N 1
ATOM 637 C CA . PHE A 1 80 ? -2.927 -9.661 -2.485 1.00 95.50 80 PHE A CA 1
ATOM 638 C C . PHE A 1 80 ? -2.032 -8.672 -3.245 1.00 95.50 80 PHE A C 1
ATOM 640 O O . PHE A 1 80 ? -1.941 -8.759 -4.469 1.00 95.50 80 PHE A O 1
ATOM 647 N N . LEU A 1 81 ? -1.372 -7.750 -2.538 1.00 94.75 81 LEU A N 1
ATOM 648 C CA . LEU A 1 81 ? -0.490 -6.740 -3.116 1.00 94.75 81 LEU A CA 1
ATOM 649 C C . LEU A 1 81 ? 0.978 -7.195 -3.197 1.00 94.75 81 LEU A C 1
ATOM 651 O O . LEU A 1 81 ? 1.716 -6.674 -4.025 1.00 94.75 81 LEU A O 1
ATOM 655 N N . ILE A 1 82 ? 1.392 -8.207 -2.423 1.00 94.19 82 ILE A N 1
ATOM 656 C CA . ILE A 1 82 ? 2.779 -8.724 -2.401 1.00 94.19 82 ILE A CA 1
ATOM 657 C C . ILE A 1 82 ? 3.340 -9.075 -3.793 1.00 94.19 82 ILE A C 1
ATOM 659 O O . ILE A 1 82 ? 4.506 -8.776 -4.033 1.00 94.19 82 ILE A O 1
ATOM 663 N N . PRO A 1 83 ? 2.575 -9.654 -4.741 1.00 93.75 83 PRO A N 1
ATOM 664 C CA . PRO A 1 83 ? 3.093 -9.943 -6.082 1.00 93.75 83 PRO A CA 1
ATOM 665 C C . PRO A 1 83 ? 3.501 -8.711 -6.909 1.00 93.75 83 PRO A C 1
ATOM 667 O O . PRO A 1 83 ? 4.079 -8.877 -7.982 1.00 93.75 83 PRO A O 1
ATOM 670 N N . PHE A 1 84 ? 3.156 -7.500 -6.460 1.00 91.06 84 PHE A N 1
ATOM 671 C CA . PHE A 1 84 ? 3.417 -6.233 -7.151 1.00 91.06 84 PHE A CA 1
ATOM 672 C C . PHE A 1 84 ? 4.513 -5.386 -6.478 1.00 91.06 84 PHE A C 1
ATOM 674 O O . PHE A 1 84 ? 4.735 -4.249 -6.905 1.00 91.06 84 PHE A O 1
ATOM 681 N N . VAL A 1 85 ? 5.165 -5.929 -5.442 1.00 84.62 85 VAL A N 1
ATOM 682 C CA . VAL A 1 85 ? 6.325 -5.353 -4.735 1.00 84.62 85 VAL A CA 1
ATOM 683 C C . VAL A 1 85 ? 7.633 -5.798 -5.377 1.00 84.62 85 VAL A C 1
ATOM 685 O O . VAL A 1 85 ? 7.731 -6.980 -5.772 1.00 84.62 85 VAL A O 1
#

Radius of gyration: 22.68 Å; Cα contacts (8 Å, |Δi|>4): 41; chains: 1; bounding box: 42×19×62 Å

Sequence (85 aa):
MNVYVVGLNKVNKPTLPLASGEFSVPTPVLLVVAFLVMVSGHGLLASTLWQRAQQFDIENKDCITQFYMFIWKLFYAEYFLIPFV

Nearest PDB structures (foldseek):
  4d2e-assembly1_B  TM=5.086E-01  e=5.330E+00  Escherichia coli K-12
  4uxz-assembly1_C  TM=5.121E-01  e=8.762E+00  Escherichia coli K-12